Protein AF-A0A6N7WRW0-F1 (afdb_monomer)

Radius of gyration: 17.59 Å; Cα contacts (8 Å, |Δi|>4): 260; chains: 1; bounding box: 37×46×60 Å

Mean predicted aligned error: 5.21 Å

Solvent-accessible surface area (backbone atoms only — not comparable to full-atom values): 9366 Å² total; per-residue (Å²): 136,89,76,86,82,79,79,79,82,79,67,84,46,70,50,72,46,47,71,55,33,59,70,44,46,68,61,46,40,52,39,16,47,76,59,73,40,47,93,44,37,62,58,53,47,18,44,20,42,69,62,39,44,42,74,47,50,25,19,41,63,28,27,54,84,74,73,42,61,80,73,70,33,51,45,70,56,8,44,44,47,32,37,50,50,52,44,52,36,49,53,51,23,59,77,57,58,34,38,71,60,35,36,57,38,20,73,63,63,35,70,68,46,46,55,56,33,36,78,64,75,16,53,67,48,62,65,57,36,43,50,52,18,28,64,74,30,75,64,41,70,38,88,32,84,46,72,69,30,38,74,73,74,72,17,51,43,38,63,32,68,57,52,56,44,53,68,56,32,56,65,32,104

Structure (mmCIF, N/CA/C/O backbone):
data_AF-A0A6N7WRW0-F1
#
_entry.id   AF-A0A6N7WRW0-F1
#
loop_
_atom_site.group_PDB
_atom_site.id
_atom_site.type_symbol
_atom_site.label_atom_id
_atom_site.label_alt_id
_atom_site.label_comp_id
_atom_site.label_asym_id
_atom_site.label_entity_id
_atom_site.label_seq_id
_atom_site.pdbx_PDB_ins_code
_atom_site.Cartn_x
_atom_site.Cartn_y
_atom_site.Cartn_z
_atom_site.occupancy
_atom_site.B_iso_or_equiv
_atom_site.auth_seq_id
_atom_site.auth_comp_id
_atom_site.auth_asym_id
_atom_site.auth_atom_id
_atom_site.pdbx_PDB_model_num
ATOM 1 N N . MET A 1 1 ? 13.867 -31.903 42.014 1.00 45.53 1 MET A N 1
ATOM 2 C CA . MET A 1 1 ? 13.231 -32.280 40.729 1.00 45.53 1 MET A CA 1
ATOM 3 C C . MET A 1 1 ? 11.724 -32.103 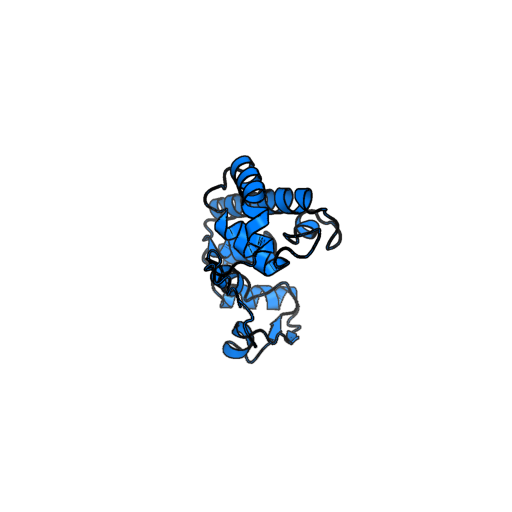40.855 1.00 45.53 1 MET A C 1
ATOM 5 O O . MET A 1 1 ? 11.243 -32.165 41.976 1.00 45.53 1 MET A O 1
ATOM 9 N N . ALA A 1 2 ? 11.043 -31.929 39.714 1.00 35.88 2 ALA A N 1
ATOM 10 C CA . ALA A 1 2 ? 9.669 -31.440 39.498 1.00 35.88 2 ALA A CA 1
ATOM 11 C C . ALA A 1 2 ? 9.573 -29.902 39.518 1.00 35.88 2 ALA A C 1
ATOM 13 O O . ALA A 1 2 ? 9.890 -29.277 40.517 1.00 35.88 2 ALA A O 1
ATOM 14 N N . GLY A 1 3 ? 9.193 -29.201 38.454 1.00 33.94 3 GLY A N 1
ATOM 15 C CA . GLY A 1 3 ? 8.873 -29.570 37.078 1.00 33.94 3 GLY A CA 1
ATOM 16 C C . GLY A 1 3 ? 8.466 -28.272 36.375 1.00 33.94 3 GLY A C 1
ATOM 17 O O . GLY A 1 3 ? 7.541 -27.603 36.823 1.00 33.94 3 GLY A O 1
ATOM 18 N N . ARG A 1 4 ? 9.206 -27.870 35.334 1.00 42.09 4 ARG A N 1
ATOM 19 C CA . ARG A 1 4 ? 8.862 -26.724 34.479 1.00 42.09 4 ARG A CA 1
ATOM 20 C C . ARG A 1 4 ? 7.616 -27.091 33.674 1.00 42.09 4 ARG A C 1
ATOM 22 O O . ARG A 1 4 ? 7.694 -27.944 32.796 1.00 42.09 4 ARG A O 1
ATOM 29 N N . GLY A 1 5 ? 6.492 -26.448 33.970 1.00 35.47 5 GLY A N 1
ATOM 30 C CA . GLY A 1 5 ? 5.351 -26.409 33.064 1.00 35.47 5 GLY A CA 1
ATOM 31 C C . GLY A 1 5 ? 5.660 -25.438 31.932 1.00 35.47 5 GLY A C 1
ATOM 32 O O . GLY A 1 5 ? 5.510 -24.233 32.103 1.00 35.47 5 GLY A O 1
ATOM 33 N N . ASN A 1 6 ? 6.142 -25.963 30.808 1.00 41.84 6 ASN A N 1
ATOM 34 C CA . ASN A 1 6 ? 6.236 -25.227 29.554 1.00 41.84 6 ASN A CA 1
ATOM 35 C C . ASN A 1 6 ? 4.823 -25.161 28.958 1.00 41.84 6 ASN A C 1
ATOM 37 O O . ASN A 1 6 ? 4.319 -26.172 28.470 1.00 41.84 6 ASN A O 1
ATOM 41 N N . LYS A 1 7 ? 4.153 -24.011 29.069 1.00 42.22 7 LYS A N 1
ATOM 42 C CA . LYS A 1 7 ? 2.921 -23.759 28.319 1.00 42.22 7 LYS A CA 1
ATOM 43 C C . LYS A 1 7 ? 3.330 -23.224 26.952 1.00 42.22 7 LYS A C 1
ATOM 45 O O . LYS A 1 7 ? 3.641 -22.046 26.819 1.00 42.22 7 LYS A O 1
ATOM 50 N N . ASN A 1 8 ? 3.372 -24.121 25.973 1.00 41.84 8 ASN A N 1
ATOM 51 C CA . ASN A 1 8 ? 3.326 -23.745 24.569 1.00 41.84 8 ASN A CA 1
ATOM 52 C C . ASN A 1 8 ? 1.951 -23.112 24.324 1.00 41.84 8 ASN A C 1
ATOM 54 O O . ASN A 1 8 ? 0.946 -23.823 24.327 1.00 41.84 8 ASN A O 1
ATOM 58 N N . ASN A 1 9 ? 1.908 -21.791 24.172 1.00 40.44 9 ASN A N 1
ATOM 59 C CA . ASN A 1 9 ? 0.779 -21.112 23.548 1.00 40.44 9 ASN A CA 1
ATOM 60 C C . ASN A 1 9 ? 1.005 -21.162 22.035 1.00 40.44 9 ASN A C 1
ATOM 62 O O . ASN A 1 9 ? 1.426 -20.183 21.432 1.00 40.44 9 ASN A O 1
ATOM 66 N N . ASP A 1 10 ? 0.750 -22.326 21.442 1.00 44.78 10 ASP A N 1
ATOM 67 C CA . ASP A 1 10 ? 0.479 -22.417 20.008 1.00 44.78 10 ASP A CA 1
ATOM 68 C C . ASP A 1 10 ? -1.012 -22.099 19.817 1.00 44.78 10 ASP A C 1
ATOM 70 O O . ASP A 1 10 ? -1.838 -22.975 19.557 1.00 44.78 10 ASP A O 1
ATOM 74 N N . GLU A 1 11 ? -1.376 -20.835 20.037 1.00 46.44 11 GLU A N 1
ATOM 75 C CA . GLU A 1 11 ? -2.575 -20.285 19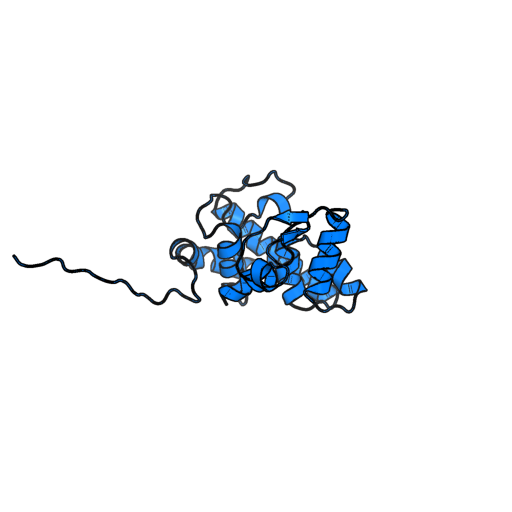.415 1.00 46.44 11 GLU A CA 1
ATOM 76 C C . GLU A 1 11 ? -2.209 -20.094 17.946 1.00 46.44 11 GLU A C 1
ATOM 78 O O . GLU A 1 11 ? -1.273 -19.361 17.626 1.00 46.44 11 GLU A O 1
ATOM 83 N N . ALA A 1 12 ? -2.877 -20.820 17.052 1.00 44.88 12 ALA A N 1
ATOM 84 C CA . ALA A 1 12 ? -2.734 -20.592 15.624 1.00 44.88 12 ALA A CA 1
ATOM 85 C C . ALA A 1 12 ? -3.127 -19.133 15.345 1.00 44.88 12 ALA A C 1
ATOM 87 O O . ALA A 1 12 ? -4.310 -18.800 15.369 1.00 44.88 12 ALA A O 1
ATOM 88 N N . GLN A 1 13 ? -2.124 -18.267 15.170 1.00 57.03 13 GLN A N 1
ATOM 89 C CA . GLN A 1 13 ? -2.306 -16.857 14.839 1.00 57.03 13 GLN A CA 1
ATOM 90 C C . GLN A 1 13 ? -3.183 -16.748 13.589 1.00 57.03 13 GLN A C 1
ATOM 92 O O . GLN A 1 13 ? -2.923 -17.438 12.600 1.00 57.03 13 GLN A O 1
ATOM 97 N N . GLU A 1 14 ? -4.217 -15.903 13.643 1.00 67.94 14 GLU A N 1
ATOM 98 C CA . GLU A 1 14 ? -5.072 -15.572 12.498 1.00 67.94 14 GLU A CA 1
ATOM 99 C C . GLU A 1 14 ? -4.196 -15.269 11.272 1.00 67.94 14 GLU A C 1
ATOM 101 O O . GLU A 1 14 ? -3.459 -14.288 11.271 1.00 67.94 14 GLU A O 1
ATOM 106 N N . GLY A 1 15 ? -4.195 -16.148 10.264 1.00 73.00 15 GLY A N 1
ATOM 107 C CA . GLY A 1 15 ? -3.459 -15.934 9.010 1.00 73.00 15 GLY A CA 1
ATOM 108 C C . GLY A 1 15 ? -1.938 -15.746 9.140 1.00 73.00 15 GLY A C 1
ATOM 109 O O . GLY A 1 15 ? -1.318 -15.242 8.217 1.00 73.00 15 GLY A O 1
ATOM 110 N N . GLY A 1 16 ? -1.308 -16.107 10.265 1.00 89.56 16 GLY A N 1
ATOM 111 C CA . GLY A 1 16 ? 0.117 -15.820 10.498 1.00 89.56 16 GLY A CA 1
ATOM 112 C C . GLY A 1 16 ? 0.436 -14.360 10.861 1.00 89.56 16 GLY A C 1
ATOM 113 O O . GLY A 1 16 ? 1.608 -13.979 10.844 1.00 89.56 16 GLY A O 1
ATOM 114 N N . LEU A 1 17 ? -0.579 -13.551 11.194 1.00 95.38 17 LEU A N 1
ATOM 115 C CA . LEU A 1 17 ? -0.420 -12.195 11.726 1.00 95.38 17 LEU A CA 1
ATOM 116 C C . LEU A 1 17 ? 0.193 -12.215 13.130 1.00 95.38 17 LEU A C 1
ATOM 118 O O . LEU A 1 17 ? -0.174 -13.036 13.969 1.00 95.38 17 LEU A O 1
ATOM 122 N N . SER A 1 18 ? 1.076 -11.261 13.425 1.00 96.19 18 SER A N 1
ATOM 123 C CA . SER A 1 18 ? 1.645 -11.100 14.761 1.00 96.19 18 SER A CA 1
ATOM 124 C C . SER A 1 18 ? 0.562 -10.748 15.786 1.00 96.19 18 SER A C 1
ATOM 126 O O . SER A 1 18 ? -0.430 -10.089 15.473 1.00 96.19 18 SER A O 1
AT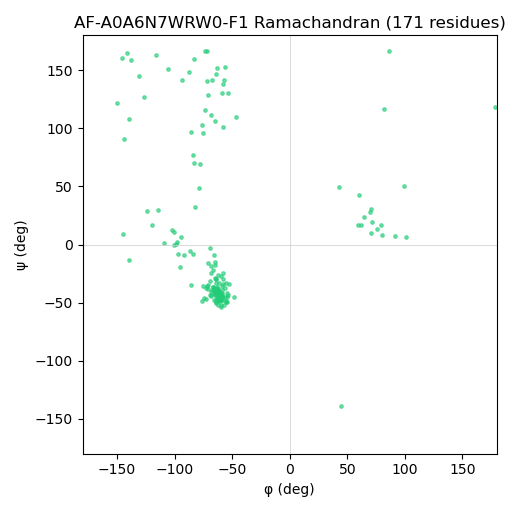OM 128 N N . SER A 1 19 ? 0.777 -11.118 17.051 1.00 95.56 19 SER A N 1
ATOM 129 C CA . SER A 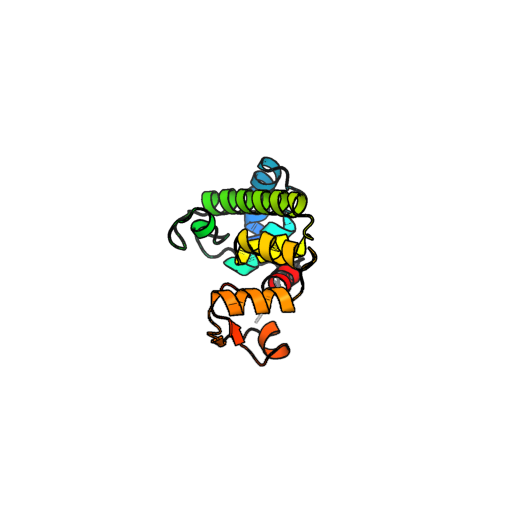1 19 ? -0.140 -10.744 18.134 1.00 95.56 19 SER A CA 1
ATOM 130 C C . SER A 1 19 ? -0.306 -9.225 18.258 1.00 95.56 19 SER A C 1
ATOM 132 O O . SER A 1 19 ? -1.408 -8.772 18.537 1.00 95.56 19 SER A O 1
ATOM 134 N N . ALA A 1 20 ? 0.748 -8.446 17.975 1.00 96.06 20 ALA A N 1
ATOM 135 C CA . ALA A 1 20 ? 0.679 -6.984 17.970 1.00 96.06 20 ALA A CA 1
ATOM 136 C C . ALA A 1 20 ? -0.287 -6.460 16.894 1.00 96.06 20 ALA A C 1
ATOM 138 O O . ALA A 1 20 ? -1.073 -5.562 17.162 1.00 96.06 20 ALA A O 1
ATOM 139 N N . VAL A 1 21 ? -0.290 -7.053 15.696 1.00 98.00 21 VAL A N 1
ATOM 140 C CA . VAL A 1 21 ? -1.242 -6.681 14.635 1.00 98.00 21 VAL A CA 1
ATOM 141 C C . VAL A 1 21 ? -2.666 -7.099 14.998 1.00 98.00 21 VAL A C 1
ATOM 143 O O . VAL A 1 21 ? -3.599 -6.316 14.830 1.00 98.00 21 VAL A O 1
ATOM 146 N N . VAL A 1 22 ? -2.843 -8.311 15.533 1.00 97.31 22 VAL A N 1
ATOM 147 C CA . VAL A 1 22 ? -4.165 -8.828 15.928 1.00 97.31 22 VAL A CA 1
ATOM 148 C C . VAL A 1 22 ? -4.834 -7.927 16.977 1.00 97.31 22 VAL A C 1
ATOM 150 O O . VAL A 1 22 ? -6.046 -7.717 16.912 1.00 97.31 22 VAL A O 1
ATOM 153 N N . GLU A 1 23 ? -4.068 -7.327 17.895 1.00 97.44 23 GLU A N 1
ATOM 154 C CA . GLU A 1 23 ? -4.592 -6.376 18.889 1.00 97.44 23 GLU A CA 1
ATOM 155 C C . GLU A 1 23 ? -5.251 -5.133 18.261 1.00 97.44 23 GLU A C 1
ATOM 157 O O . GLU A 1 23 ? -6.191 -4.583 18.841 1.00 97.44 23 GLU A O 1
ATOM 162 N N . TYR A 1 24 ? -4.843 -4.725 17.054 1.00 98.31 24 TYR A N 1
ATOM 163 C CA . TYR A 1 24 ? -5.429 -3.580 16.349 1.00 98.31 24 TYR A CA 1
ATOM 164 C C . TYR A 1 24 ? -6.697 -3.911 15.554 1.00 98.31 24 TYR A C 1
ATOM 166 O O . TYR A 1 24 ? -7.379 -2.992 15.094 1.00 98.31 24 TYR A O 1
ATOM 174 N N . ARG A 1 25 ? -7.083 -5.188 15.414 1.00 98.38 25 ARG A N 1
ATOM 175 C CA . ARG A 1 25 ? -8.275 -5.592 14.643 1.00 98.38 25 ARG A CA 1
ATOM 176 C C . ARG A 1 25 ? -9.540 -4.788 14.985 1.00 98.38 25 ARG A C 1
ATOM 178 O O . ARG A 1 25 ? -10.205 -4.365 14.041 1.00 98.38 25 ARG A O 1
ATOM 185 N N . PRO A 1 26 ? -9.899 -4.530 16.261 1.00 98.44 26 PRO A N 1
ATOM 186 C CA . PRO A 1 26 ? -11.118 -3.784 16.575 1.00 98.44 26 PRO A CA 1
ATOM 187 C C . PRO A 1 26 ? -11.117 -2.351 16.027 1.00 98.44 26 PRO A C 1
ATOM 189 O O . PRO A 1 26 ? -12.121 -1.915 15.469 1.00 98.44 26 PRO A O 1
ATOM 192 N N . VAL A 1 27 ? -9.996 -1.631 16.147 1.00 98.69 27 VAL A N 1
ATOM 193 C CA . VAL A 1 27 ? -9.887 -0.243 15.664 1.00 98.69 27 VAL A CA 1
ATOM 194 C C . VAL A 1 27 ? -9.760 -0.186 14.138 1.00 98.69 27 VAL A C 1
ATOM 196 O O . VAL A 1 27 ? -10.373 0.672 13.507 1.00 98.69 27 VAL A O 1
ATOM 199 N N . VAL A 1 28 ? -9.066 -1.151 13.523 1.00 98.81 28 VAL A N 1
ATOM 200 C CA . VAL A 1 28 ? -9.028 -1.295 12.058 1.00 98.81 28 VAL A CA 1
ATOM 201 C C . VAL A 1 28 ? -10.435 -1.547 11.516 1.00 98.81 28 VAL A C 1
ATOM 203 O O . VAL A 1 28 ? -10.858 -0.855 10.597 1.00 98.81 28 VAL A O 1
ATOM 206 N N . ALA A 1 29 ? -11.194 -2.473 12.109 1.00 98.75 29 ALA A N 1
ATOM 207 C CA . ALA A 1 29 ? -12.566 -2.767 11.695 1.00 98.75 29 ALA A CA 1
ATOM 208 C C . ALA A 1 29 ? -13.497 -1.553 11.860 1.00 98.75 29 ALA A C 1
ATOM 210 O O . ALA A 1 29 ? -14.336 -1.299 10.998 1.00 98.75 29 ALA A O 1
ATOM 211 N N . GLN A 1 30 ? -13.329 -0.777 12.937 1.00 98.75 30 GLN A N 1
ATOM 212 C CA . GLN A 1 30 ? -14.084 0.457 13.157 1.00 98.75 30 GLN A CA 1
ATOM 213 C C . GLN A 1 30 ? -13.860 1.465 12.020 1.00 98.75 30 GLN A C 1
ATOM 215 O O . GLN A 1 30 ? -14.832 1.927 11.421 1.00 98.75 30 GLN A O 1
ATOM 220 N N . TYR A 1 31 ? -12.605 1.794 11.699 1.00 98.88 31 TYR A N 1
ATOM 221 C CA . TYR A 1 31 ? -12.307 2.752 10.631 1.00 98.88 31 TYR A CA 1
ATOM 222 C C . TYR A 1 31 ? -12.609 2.189 9.238 1.00 98.88 31 TYR A C 1
ATOM 224 O O . TYR A 1 31 ? -13.091 2.916 8.371 1.00 98.88 31 TYR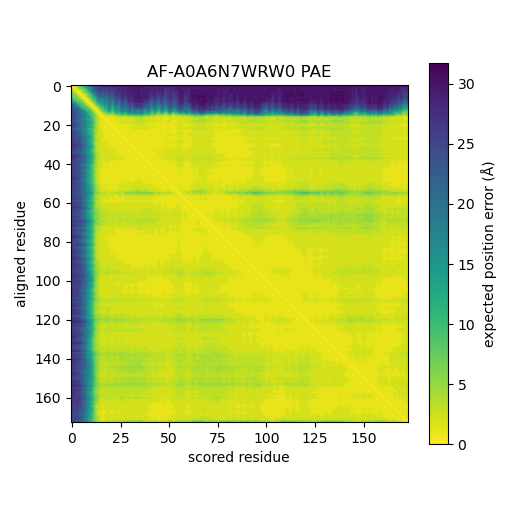 A O 1
ATOM 232 N N . ALA A 1 32 ? -12.407 0.890 9.012 1.00 98.81 32 ALA A N 1
ATOM 233 C CA . ALA A 1 32 ? -12.814 0.240 7.771 1.00 98.81 32 ALA A CA 1
ATOM 234 C C . ALA A 1 32 ? -14.328 0.385 7.539 1.00 98.81 32 ALA A C 1
ATOM 236 O O . ALA A 1 32 ? -14.746 0.748 6.440 1.00 98.81 32 ALA A O 1
ATOM 237 N N . ALA A 1 33 ? -15.148 0.183 8.575 1.00 98.75 33 ALA A N 1
ATOM 238 C CA . ALA A 1 33 ? -16.590 0.404 8.506 1.00 98.75 33 ALA A CA 1
ATOM 239 C C . ALA A 1 33 ? -16.949 1.883 8.276 1.00 98.75 33 ALA A C 1
ATOM 241 O O . ALA A 1 33 ? -17.828 2.173 7.463 1.00 98.75 33 ALA A O 1
ATOM 242 N N . GLU A 1 34 ? -16.247 2.823 8.919 1.00 98.75 34 GLU A N 1
ATOM 243 C CA . GLU A 1 34 ? -16.438 4.268 8.707 1.00 98.75 34 GLU A CA 1
ATOM 244 C C . GLU A 1 34 ? -16.257 4.672 7.234 1.00 98.75 34 GLU A C 1
ATOM 246 O O . GLU A 1 34 ? -17.018 5.489 6.712 1.00 98.75 34 GLU A O 1
ATOM 251 N N . TYR A 1 35 ? -15.301 4.050 6.540 1.00 98.81 35 TYR A N 1
ATOM 252 C CA . TYR A 1 35 ? -15.042 4.289 5.119 1.00 98.81 35 TYR A CA 1
ATOM 253 C C . TYR A 1 35 ? -15.757 3.313 4.171 1.00 98.81 35 TYR A C 1
ATOM 255 O O . TYR A 1 35 ? -15.532 3.371 2.962 1.00 98.81 35 TYR A O 1
ATOM 263 N N . GLY A 1 36 ? -16.637 2.445 4.684 1.00 98.69 36 GLY A N 1
ATOM 264 C CA . GLY A 1 36 ? -17.432 1.512 3.880 1.00 98.69 36 GLY A CA 1
ATOM 265 C C . GLY A 1 36 ? -16.624 0.386 3.225 1.00 98.69 36 GLY A C 1
ATOM 266 O O . GLY A 1 36 ? -17.009 -0.100 2.166 1.00 98.69 36 GLY A O 1
ATOM 267 N N . ILE A 1 37 ? -15.503 -0.009 3.832 1.00 98.75 37 ILE A N 1
ATOM 268 C CA . ILE A 1 37 ? -14.566 -1.030 3.338 1.00 98.75 37 ILE A CA 1
ATOM 269 C C . ILE A 1 37 ? -14.355 -2.158 4.361 1.00 98.75 37 ILE A C 1
ATOM 271 O O . ILE A 1 37 ? -13.290 -2.769 4.409 1.00 98.75 37 ILE A O 1
ATOM 275 N N . GLU A 1 38 ? -15.361 -2.439 5.196 1.00 98.25 38 GLU A N 1
ATOM 276 C CA . GLU A 1 38 ? -15.294 -3.444 6.273 1.00 98.25 38 GLU A CA 1
ATOM 277 C C . GLU A 1 38 ? -14.888 -4.843 5.781 1.00 98.25 38 GLU A C 1
ATOM 279 O O . GLU A 1 38 ? -14.150 -5.553 6.466 1.00 98.25 38 GLU A O 1
ATOM 284 N N . GLU A 1 39 ? -15.284 -5.210 4.559 1.00 98.31 39 GLU A N 1
ATOM 285 C CA . GLU A 1 39 ? -14.931 -6.482 3.915 1.00 98.31 39 GLU A CA 1
ATOM 286 C C . GLU A 1 39 ? -13.422 -6.631 3.632 1.00 98.31 39 GLU A C 1
ATOM 288 O O . GLU A 1 39 ? -12.944 -7.743 3.423 1.00 98.31 39 GLU A O 1
ATOM 293 N N . TYR A 1 40 ? -12.654 -5.535 3.690 1.00 98.56 40 TYR A N 1
ATOM 294 C CA . TYR A 1 40 ? -11.201 -5.510 3.495 1.00 98.56 40 TYR A CA 1
ATOM 295 C C . TYR A 1 40 ? -10.409 -5.439 4.811 1.00 98.56 40 TYR A C 1
ATOM 297 O O . TYR A 1 40 ? -9.198 -5.221 4.778 1.00 98.56 40 TYR A O 1
ATOM 305 N N . THR A 1 41 ? -11.050 -5.634 5.970 1.00 98.56 41 THR A N 1
ATOM 306 C CA . THR A 1 41 ? -10.384 -5.576 7.290 1.00 98.56 41 THR A CA 1
ATOM 307 C C . THR A 1 41 ? -9.159 -6.494 7.369 1.00 98.56 41 THR A C 1
ATOM 309 O O . THR A 1 41 ? -8.109 -6.067 7.844 1.00 98.56 41 THR A O 1
ATOM 312 N N . ASP A 1 42 ? -9.249 -7.727 6.861 1.00 98.12 42 ASP A N 1
ATOM 313 C CA . ASP A 1 42 ? -8.113 -8.661 6.880 1.00 98.12 42 ASP A CA 1
ATOM 314 C C . ASP A 1 42 ? -6.964 -8.191 5.974 1.00 98.12 42 ASP A C 1
ATOM 316 O O . ASP A 1 42 ? -5.800 -8.283 6.358 1.00 98.12 42 ASP A O 1
ATOM 320 N N . TYR A 1 43 ? -7.272 -7.578 4.826 1.00 98.56 43 TYR A N 1
ATOM 321 C CA . TYR A 1 43 ? -6.262 -6.957 3.962 1.00 98.56 43 TYR A CA 1
ATOM 322 C C . TYR A 1 43 ? -5.582 -5.757 4.622 1.00 98.56 43 TYR A C 1
ATOM 324 O O . TYR A 1 43 ? -4.373 -5.597 4.478 1.00 98.56 43 TYR A O 1
ATOM 332 N N . LEU A 1 44 ? -6.316 -4.941 5.382 1.00 98.81 44 LEU A N 1
ATOM 333 C CA . LEU A 1 44 ? -5.741 -3.828 6.143 1.00 98.81 44 LEU A CA 1
ATOM 334 C C . LEU A 1 44 ? -4.802 -4.323 7.254 1.00 98.81 44 LEU A C 1
ATOM 336 O O . LEU A 1 44 ? -3.740 -3.739 7.459 1.00 98.81 44 LEU A O 1
ATOM 340 N N . LEU A 1 45 ? -5.142 -5.424 7.931 1.00 98.69 45 LEU A N 1
ATOM 341 C CA . LEU A 1 45 ? -4.256 -6.057 8.915 1.00 98.69 45 LEU A CA 1
ATOM 342 C C . LEU A 1 45 ? -3.019 -6.681 8.259 1.00 98.69 45 LEU A C 1
ATOM 344 O O . LEU A 1 45 ? -1.911 -6.525 8.770 1.00 98.69 45 LEU A O 1
ATOM 348 N N . ALA A 1 46 ? -3.173 -7.328 7.104 1.00 98.56 46 ALA A N 1
ATOM 349 C CA . ALA A 1 46 ? -2.048 -7.841 6.327 1.00 98.56 46 ALA A CA 1
ATOM 350 C C . ALA A 1 46 ? -1.117 -6.711 5.846 1.00 98.56 46 ALA A C 1
ATOM 352 O O . ALA A 1 46 ? 0.104 -6.847 5.912 1.00 98.56 46 ALA A O 1
ATOM 353 N N . VAL A 1 47 ? -1.672 -5.566 5.434 1.00 98.62 47 VAL A N 1
ATOM 354 C CA . VAL A 1 47 ? -0.907 -4.343 5.143 1.00 98.62 47 VAL A CA 1
ATOM 355 C C . VAL A 1 47 ? -0.151 -3.875 6.387 1.00 98.62 47 VAL A C 1
ATOM 357 O O . VAL A 1 47 ? 1.068 -3.746 6.328 1.00 98.62 47 VAL A O 1
ATOM 360 N N . MET A 1 48 ? -0.814 -3.723 7.539 1.00 98.69 48 MET A N 1
ATOM 361 C CA . MET A 1 48 ? -0.157 -3.348 8.803 1.00 98.69 48 MET A CA 1
ATOM 362 C C . MET A 1 48 ? 1.004 -4.289 9.157 1.00 98.69 48 MET A C 1
ATOM 364 O O . MET A 1 48 ? 2.076 -3.858 9.593 1.00 98.69 48 MET A O 1
ATOM 368 N N . GLN A 1 49 ? 0.800 -5.590 8.948 1.00 98.50 49 GLN A N 1
ATOM 369 C CA . GLN A 1 49 ? 1.810 -6.609 9.186 1.00 98.50 49 GLN A CA 1
ATOM 370 C C . GLN A 1 49 ? 3.042 -6.422 8.296 1.00 98.50 49 GLN A C 1
ATOM 372 O O . GLN A 1 49 ? 4.165 -6.583 8.781 1.00 98.50 49 GLN A O 1
ATOM 377 N N . VAL A 1 50 ? 2.847 -6.081 7.022 1.00 98.00 50 VAL A N 1
ATOM 378 C CA . VAL A 1 50 ? 3.939 -5.818 6.076 1.00 98.00 50 VAL A CA 1
ATOM 379 C C . VAL A 1 50 ? 4.633 -4.483 6.366 1.00 98.00 50 VAL A C 1
ATOM 381 O O . VAL A 1 50 ? 5.856 -4.416 6.252 1.00 98.00 50 VAL A O 1
ATOM 384 N N . GLU A 1 51 ? 3.888 -3.450 6.763 1.00 97.56 51 GLU A N 1
ATOM 385 C CA . GLU A 1 51 ? 4.422 -2.099 6.982 1.00 97.56 51 GLU A CA 1
ATOM 386 C C . GLU A 1 51 ? 5.236 -1.968 8.275 1.00 97.56 51 GLU A C 1
ATOM 388 O O . GLU A 1 51 ? 6.335 -1.412 8.278 1.00 97.56 51 GLU A O 1
ATOM 393 N N . SER A 1 52 ? 4.722 -2.490 9.390 1.00 97.31 52 SER A N 1
ATOM 394 C CA . SER A 1 52 ? 5.351 -2.308 10.709 1.00 97.31 52 SER A CA 1
ATOM 395 C C . SER A 1 52 ? 5.341 -3.556 11.590 1.00 97.31 52 SER A C 1
ATOM 397 O O . SER A 1 52 ? 5.995 -3.599 12.640 1.00 97.31 52 SER A O 1
ATOM 399 N N . GLY A 1 53 ? 4.554 -4.569 11.223 1.00 97.38 53 GLY A N 1
ATOM 400 C CA . GLY A 1 53 ? 4.276 -5.698 12.105 1.00 97.38 53 GLY A CA 1
ATOM 401 C C . GLY A 1 53 ? 3.558 -5.305 13.399 1.00 97.38 53 GLY A C 1
ATOM 402 O O . GLY A 1 53 ? 3.600 -6.092 14.346 1.00 97.38 53 GLY A O 1
ATOM 403 N N . GLY A 1 54 ? 2.959 -4.107 13.447 1.00 96.88 54 GLY A N 1
ATOM 404 C CA . GLY A 1 54 ? 2.295 -3.530 14.618 1.00 96.88 54 GLY A CA 1
ATOM 405 C C . GLY A 1 54 ? 3.241 -2.913 15.655 1.00 96.88 54 GLY A C 1
ATOM 406 O O . GLY A 1 54 ? 2.834 -2.738 16.795 1.00 96.88 54 GLY A O 1
ATOM 407 N N . ASN A 1 55 ? 4.507 -2.630 15.312 1.00 93.56 55 ASN A N 1
ATOM 408 C CA . ASN A 1 55 ? 5.538 -2.266 16.304 1.00 93.56 55 ASN A CA 1
ATOM 409 C C . ASN A 1 55 ? 5.991 -0.794 16.280 1.00 93.56 55 ASN A C 1
ATOM 411 O O . ASN A 1 55 ? 6.887 -0.431 17.042 1.00 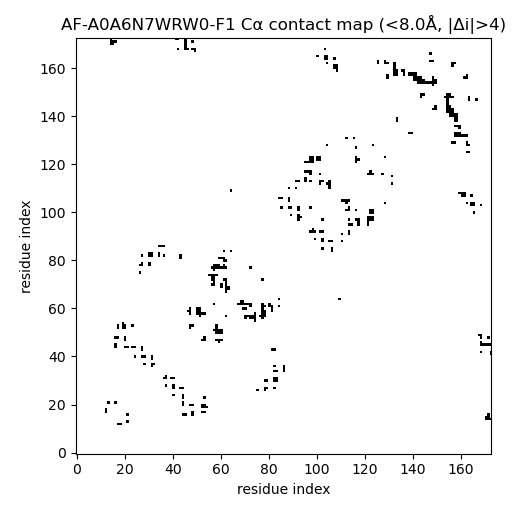93.56 55 ASN A O 1
ATOM 415 N N . HIS A 1 56 ? 5.430 0.042 15.407 1.00 91.19 56 HIS A N 1
ATOM 416 C CA . HIS A 1 56 ? 5.754 1.473 15.302 1.00 91.19 56 HIS A CA 1
ATOM 417 C C . HIS A 1 56 ? 4.532 2.323 15.654 1.00 91.19 56 HIS A C 1
ATOM 419 O O . HIS A 1 56 ? 3.424 1.808 15.633 1.00 91.19 56 HIS A O 1
ATOM 425 N N . GLU A 1 57 ? 4.706 3.615 15.947 1.00 95.62 57 GLU A N 1
ATOM 426 C CA . GLU A 1 57 ? 3.561 4.518 16.156 1.00 95.62 57 GLU A CA 1
ATOM 427 C C . GLU A 1 57 ? 2.747 4.661 14.865 1.00 95.62 57 GLU A C 1
ATOM 429 O O . GLU A 1 57 ? 1.556 4.365 14.871 1.00 95.62 57 GLU A O 1
ATOM 434 N N . ASP A 1 58 ? 3.396 4.954 13.735 1.00 97.56 58 ASP A N 1
ATOM 435 C CA . ASP A 1 58 ? 2.771 4.922 12.408 1.00 97.56 58 ASP A CA 1
ATOM 436 C C . ASP A 1 58 ? 2.635 3.474 11.893 1.00 97.56 58 ASP A C 1
ATOM 438 O O . ASP A 1 58 ? 3.342 3.034 10.979 1.00 97.56 58 ASP A O 1
ATOM 442 N N . VAL A 1 59 ? 1.747 2.706 12.535 1.00 98.25 59 VAL A N 1
ATOM 443 C CA . VAL A 1 59 ? 1.547 1.258 12.328 1.00 98.25 59 VAL A CA 1
ATOM 444 C C . VAL A 1 59 ? 1.181 0.871 10.892 1.00 98.25 59 VAL A C 1
ATOM 446 O O . VAL A 1 59 ? 1.526 -0.227 10.456 1.00 98.25 59 VAL A O 1
ATOM 449 N N . MET A 1 60 ? 0.504 1.749 10.153 1.00 98.44 60 MET A N 1
ATOM 450 C CA . MET A 1 60 ? 0.102 1.540 8.757 1.00 98.44 60 MET A CA 1
ATOM 451 C C . MET A 1 60 ? 1.058 2.197 7.746 1.00 98.44 60 MET A C 1
ATOM 453 O O . MET A 1 60 ? 0.747 2.167 6.553 1.00 98.44 60 MET A O 1
ATOM 457 N N . GLN A 1 61 ? 2.149 2.835 8.208 1.00 98.06 61 GLN A N 1
ATOM 458 C CA . GLN A 1 61 ? 3.049 3.688 7.406 1.00 98.06 61 GLN A CA 1
ATOM 459 C C . GLN A 1 61 ? 2.279 4.612 6.452 1.00 98.06 61 GLN A C 1
ATOM 461 O O . GLN A 1 61 ? 2.519 4.664 5.246 1.00 98.06 61 GLN A O 1
ATOM 466 N N . SER A 1 62 ? 1.276 5.307 6.988 1.00 97.81 62 SER A N 1
ATOM 467 C CA . SER A 1 62 ? 0.323 6.077 6.187 1.00 97.81 62 SER A CA 1
ATOM 468 C C . SER A 1 62 ? 0.625 7.581 6.172 1.00 97.81 62 SER A C 1
ATOM 470 O O . SER A 1 62 ? -0.063 8.329 5.468 1.00 97.81 62 SER A O 1
ATOM 472 N N . SER A 1 63 ? 1.682 8.034 6.861 1.00 97.25 63 SER A N 1
ATOM 473 C CA . SER A 1 63 ? 2.128 9.438 6.879 1.00 97.25 63 SER A CA 1
ATOM 474 C C . SER A 1 63 ? 2.383 10.002 5.476 1.00 97.25 63 SER A C 1
ATOM 476 O O . SER A 1 63 ? 1.853 11.060 5.121 1.00 97.25 63 SER A O 1
ATOM 478 N N . GLU A 1 64 ? 3.145 9.295 4.638 1.00 95.31 64 GLU A N 1
ATOM 479 C CA . GLU A 1 64 ? 3.485 9.761 3.290 1.00 95.31 64 GLU A CA 1
ATOM 480 C C . GLU A 1 64 ? 2.253 9.926 2.387 1.00 95.31 64 GLU A C 1
ATOM 482 O O . GLU A 1 64 ? 2.252 10.790 1.508 1.00 95.31 64 GLU A O 1
ATOM 487 N N . SER A 1 65 ? 1.165 9.184 2.638 1.00 95.50 65 SER A N 1
ATOM 488 C CA . SER A 1 65 ? -0.099 9.337 1.895 1.00 95.50 65 SER A CA 1
ATOM 489 C C . SER A 1 65 ? -0.771 10.706 2.112 1.00 95.50 65 SER A C 1
ATOM 491 O O . SER A 1 65 ? -1.618 11.120 1.315 1.00 95.50 65 SER A O 1
ATOM 493 N N . LEU A 1 66 ? -0.371 11.429 3.167 1.00 94.88 66 LEU A N 1
ATOM 494 C CA . LEU A 1 66 ? -0.756 12.813 3.461 1.00 94.88 66 LEU A CA 1
ATOM 495 C C . LEU A 1 66 ? 0.307 13.841 3.039 1.00 94.88 66 LEU A C 1
ATOM 497 O O . LEU A 1 66 ? 0.116 15.038 3.252 1.00 94.88 66 LEU A O 1
ATOM 501 N N . GLY A 1 67 ? 1.425 13.402 2.457 1.00 94.81 67 GLY A N 1
ATOM 502 C CA . GLY A 1 67 ? 2.576 14.260 2.172 1.00 94.81 67 GLY A CA 1
ATOM 503 C C . GLY A 1 67 ? 3.354 14.678 3.425 1.00 94.81 67 GLY A C 1
ATOM 504 O O . GLY A 1 67 ? 4.085 15.669 3.385 1.00 94.81 67 GLY A O 1
ATOM 505 N N . LEU A 1 68 ? 3.186 13.955 4.536 1.00 96.00 68 LEU A N 1
ATOM 506 C CA . LEU A 1 68 ? 3.971 14.152 5.752 1.00 96.00 68 LEU A CA 1
ATOM 507 C C . LEU A 1 68 ? 5.311 13.403 5.660 1.00 96.00 68 LEU A C 1
ATOM 509 O O . LEU A 1 68 ? 5.438 12.463 4.872 1.00 96.00 68 LEU A O 1
ATOM 513 N N . PRO A 1 69 ? 6.321 13.789 6.461 1.00 96.12 69 PRO A N 1
ATOM 514 C CA . PRO A 1 69 ? 7.514 12.969 6.644 1.00 96.12 69 PRO A CA 1
ATOM 515 C C . PRO A 1 69 ? 7.166 11.553 7.146 1.00 96.12 69 PRO A C 1
ATOM 517 O O . PRO A 1 69 ? 6.165 11.396 7.849 1.00 96.12 69 PRO A O 1
ATOM 520 N N . PRO A 1 70 ? 7.994 10.533 6.863 1.00 93.12 70 PRO A N 1
ATOM 521 C CA . PRO A 1 70 ? 7.762 9.177 7.360 1.00 93.12 70 PRO A CA 1
ATOM 522 C C . PRO A 1 70 ? 7.666 9.134 8.890 1.00 93.12 70 PRO A C 1
ATOM 524 O O . PRO A 1 70 ? 8.460 9.796 9.562 1.00 93.12 70 PRO A O 1
ATOM 527 N N . ASN A 1 71 ? 6.766 8.306 9.433 1.00 95.62 71 ASN A N 1
ATOM 528 C CA . ASN A 1 71 ? 6.545 8.141 10.879 1.00 95.62 71 ASN A CA 1
ATOM 529 C C . ASN A 1 71 ? 6.122 9.437 11.600 1.00 95.62 71 ASN A C 1
ATOM 531 O O . ASN A 1 71 ? 6.635 9.746 12.673 1.00 95.62 71 ASN A O 1
ATOM 535 N N . SER A 1 72 ? 5.224 10.218 10.992 1.00 97.31 72 SER A N 1
ATOM 536 C CA . SER A 1 72 ? 4.697 11.455 11.593 1.00 97.31 72 SER A CA 1
ATOM 537 C C . SER A 1 72 ? 3.368 11.275 12.326 1.00 97.31 72 SER A C 1
ATOM 539 O O . SER A 1 72 ? 2.998 12.157 13.096 1.00 97.31 72 SER A O 1
ATOM 541 N N . LEU A 1 73 ? 2.626 10.204 12.037 1.00 97.75 73 LEU A N 1
ATOM 542 C CA . LEU A 1 73 ? 1.313 9.935 12.622 1.00 97.75 73 LEU A CA 1
ATOM 543 C C . LEU A 1 73 ? 1.421 9.040 13.856 1.00 97.75 73 LEU A C 1
ATOM 545 O O . LEU A 1 73 ? 2.164 8.058 13.858 1.00 97.75 73 LEU A O 1
ATOM 549 N N . GLU A 1 74 ? 0.601 9.341 14.859 1.00 98.19 74 GLU A N 1
ATOM 550 C CA . GLU A 1 74 ? 0.363 8.447 15.990 1.00 98.19 74 GLU A CA 1
ATOM 551 C C . GLU A 1 74 ? -0.483 7.238 15.560 1.00 98.19 74 GLU A C 1
ATOM 553 O O . GLU A 1 74 ? -1.125 7.241 14.509 1.00 98.19 74 GLU A O 1
ATOM 558 N N . THR A 1 75 ? -0.548 6.200 16.394 1.00 98.38 75 THR A N 1
ATOM 559 C CA . THR A 1 75 ? -1.188 4.922 16.034 1.00 98.38 75 THR A CA 1
ATOM 560 C C . THR A 1 75 ? -2.637 5.033 15.575 1.00 98.38 75 THR A C 1
ATOM 562 O O . THR A 1 75 ? -2.981 4.493 14.527 1.00 98.38 75 THR A O 1
ATOM 565 N N . ASP A 1 76 ? -3.494 5.740 16.309 1.00 98.50 76 ASP A N 1
ATOM 566 C CA . ASP A 1 76 ? -4.902 5.884 15.918 1.00 98.50 76 ASP A CA 1
ATOM 567 C C . ASP A 1 76 ? -5.054 6.671 14.600 1.00 98.50 76 ASP A C 1
ATOM 569 O O . ASP A 1 76 ? -5.803 6.266 13.708 1.00 98.50 76 ASP A O 1
ATOM 573 N N . GLU A 1 77 ? -4.268 7.740 14.431 1.00 98.62 77 GLU A N 1
ATOM 574 C CA . GLU A 1 77 ? -4.250 8.557 13.214 1.00 98.62 77 GLU A CA 1
ATOM 575 C C . GLU A 1 77 ? -3.734 7.763 12.010 1.00 98.62 77 GLU A C 1
ATOM 577 O O . GLU A 1 77 ? -4.290 7.862 10.916 1.00 98.62 77 GLU A O 1
ATOM 582 N N . SER A 1 78 ? -2.707 6.938 12.222 1.00 98.81 78 SER A N 1
ATOM 583 C CA . SER A 1 78 ? -2.123 6.052 11.221 1.00 98.81 78 SER A CA 1
ATOM 584 C C . SER A 1 78 ? -3.135 5.025 10.715 1.00 98.81 78 SER A C 1
ATOM 586 O O . SER A 1 78 ? -3.275 4.849 9.500 1.00 98.81 78 SER A O 1
ATOM 588 N N . ILE A 1 79 ? -3.890 4.389 11.620 1.00 98.88 79 ILE A N 1
ATOM 589 C CA . ILE A 1 79 ? -4.930 3.411 11.265 1.00 98.88 79 ILE A CA 1
ATOM 590 C C . ILE A 1 79 ? -6.074 4.089 10.516 1.00 98.88 79 ILE A C 1
ATOM 592 O O . ILE A 1 79 ? -6.475 3.614 9.450 1.00 98.88 79 ILE A O 1
ATOM 596 N N . ASN A 1 80 ? -6.564 5.217 11.033 1.00 98.88 80 ASN A N 1
ATOM 597 C CA . ASN A 1 80 ? -7.618 5.990 10.389 1.00 98.88 80 ASN A CA 1
ATOM 598 C C . ASN A 1 80 ? -7.210 6.398 8.963 1.00 98.88 80 ASN A C 1
ATOM 600 O O . ASN A 1 80 ? -7.912 6.107 7.989 1.00 98.88 80 ASN A O 1
ATOM 604 N N . GLN A 1 81 ? -6.029 7.006 8.821 1.00 98.81 81 GLN A N 1
ATOM 605 C CA . GLN A 1 81 ? -5.517 7.446 7.530 1.00 98.81 81 GLN A CA 1
ATOM 606 C C . GLN A 1 81 ? -5.236 6.270 6.586 1.00 98.81 81 GLN A C 1
ATOM 608 O O . GLN A 1 81 ? -5.550 6.372 5.401 1.00 98.81 81 GLN A O 1
ATOM 613 N N . GLY A 1 82 ? -4.711 5.148 7.084 1.00 98.81 82 GLY A N 1
ATOM 614 C CA . GLY A 1 82 ? -4.493 3.937 6.291 1.00 98.81 82 GLY A CA 1
ATOM 615 C C . GLY A 1 82 ? -5.798 3.391 5.707 1.00 98.81 82 GLY A C 1
ATOM 616 O O . GLY A 1 82 ? -5.889 3.162 4.500 1.00 98.81 82 GLY A O 1
ATOM 617 N N . CYS A 1 83 ? -6.852 3.288 6.525 1.00 98.88 83 CYS A N 1
ATOM 618 C CA . CYS A 1 83 ? -8.182 2.866 6.071 1.00 98.88 83 CYS A CA 1
ATOM 619 C C . CYS A 1 83 ? -8.765 3.847 5.042 1.00 98.88 83 CYS A C 1
ATOM 621 O O . CYS A 1 83 ? -9.232 3.441 3.974 1.00 98.88 83 CYS A O 1
ATOM 623 N N . ARG A 1 84 ? -8.676 5.154 5.317 1.00 98.88 84 ARG A N 1
ATOM 624 C CA . ARG A 1 84 ? -9.129 6.210 4.401 1.00 98.88 84 ARG A CA 1
ATOM 625 C C . ARG A 1 84 ? -8.410 6.152 3.056 1.00 98.88 84 ARG A C 1
ATOM 627 O O . ARG A 1 84 ? -9.032 6.324 2.004 1.00 98.88 84 ARG A O 1
ATOM 634 N N . TYR A 1 85 ? -7.095 5.954 3.082 1.00 98.88 85 TYR A N 1
ATOM 635 C CA . TYR A 1 85 ? -6.277 5.892 1.881 1.00 98.88 85 TYR A CA 1
ATOM 636 C C . TYR A 1 85 ? -6.593 4.639 1.063 1.00 98.88 85 TYR A C 1
ATOM 638 O O . TYR A 1 85 ? -6.830 4.747 -0.139 1.00 98.88 85 TYR A O 1
ATOM 646 N N . PHE A 1 86 ? -6.724 3.479 1.708 1.00 98.88 86 PHE A N 1
ATOM 647 C CA . PHE A 1 86 ? -7.134 2.244 1.040 1.00 98.88 86 PHE A CA 1
ATOM 648 C C . PHE A 1 86 ? -8.520 2.379 0.383 1.00 98.88 86 PHE A C 1
ATOM 650 O O . PHE A 1 86 ? -8.691 2.018 -0.782 1.00 98.88 86 PHE A O 1
ATOM 657 N N . ALA A 1 87 ? -9.488 3.010 1.060 1.00 98.88 87 ALA A N 1
ATOM 658 C CA . ALA A 1 87 ? -10.804 3.310 0.486 1.00 98.88 87 ALA A CA 1
ATOM 659 C C . ALA A 1 87 ? -10.720 4.236 -0.742 1.00 98.88 87 ALA A C 1
ATOM 661 O O . ALA A 1 87 ? -11.404 4.018 -1.748 1.00 98.88 87 ALA A O 1
ATOM 662 N N . LYS A 1 88 ? -9.846 5.255 -0.705 1.00 98.81 88 LYS A N 1
ATOM 663 C CA . LYS A 1 88 ? -9.561 6.103 -1.876 1.00 98.81 88 LYS A CA 1
ATOM 664 C C . LYS A 1 88 ? -9.031 5.259 -3.040 1.00 98.81 88 LYS A C 1
ATOM 666 O O . LYS A 1 88 ? -9.494 5.457 -4.163 1.00 98.81 88 LYS A O 1
ATOM 671 N N . LEU A 1 89 ? -8.089 4.349 -2.791 1.00 98.88 89 LEU A N 1
ATOM 672 C CA . LEU A 1 89 ? -7.498 3.496 -3.826 1.00 98.88 89 LEU A CA 1
ATOM 673 C C . LEU A 1 89 ? -8.523 2.534 -4.436 1.00 98.88 89 LEU A C 1
ATOM 675 O O . LEU A 1 89 ? -8.583 2.435 -5.658 1.00 98.88 89 LEU A O 1
ATOM 679 N N . LEU A 1 90 ? -9.376 1.904 -3.620 1.00 98.88 90 LEU A N 1
ATOM 680 C CA . LEU A 1 90 ? -10.485 1.061 -4.089 1.00 98.88 90 LEU A CA 1
ATOM 681 C C . LEU A 1 90 ? -11.403 1.820 -5.054 1.00 98.88 90 LEU A C 1
ATOM 683 O O . LEU A 1 90 ? -11.684 1.345 -6.155 1.00 98.88 90 LEU A O 1
ATOM 687 N N . ARG A 1 91 ? -11.829 3.031 -4.672 1.00 98.81 91 ARG A N 1
ATOM 688 C CA . ARG A 1 91 ? -12.682 3.873 -5.522 1.00 98.81 91 ARG A CA 1
ATOM 689 C C . ARG A 1 91 ? -11.997 4.220 -6.844 1.00 98.81 91 ARG A C 1
ATOM 691 O O . ARG A 1 91 ? -12.604 4.077 -7.901 1.00 98.81 91 ARG A O 1
ATOM 698 N N . LEU A 1 92 ? -10.743 4.670 -6.792 1.00 98.75 92 LEU A N 1
ATOM 699 C CA . LEU A 1 92 ? -9.992 5.048 -7.991 1.00 98.75 92 LEU A CA 1
ATOM 700 C C . LEU A 1 92 ? -9.737 3.849 -8.913 1.00 98.75 92 LEU A C 1
ATOM 702 O O . LEU A 1 92 ? -9.836 3.991 -10.128 1.00 98.75 92 LEU A O 1
ATOM 706 N N . ALA A 1 93 ? -9.443 2.672 -8.360 1.00 98.75 93 ALA A N 1
ATOM 707 C CA . ALA A 1 93 ? -9.283 1.450 -9.139 1.00 98.75 93 ALA A CA 1
ATOM 708 C C . ALA A 1 93 ? -10.592 1.060 -9.834 1.00 98.75 93 ALA A C 1
ATOM 710 O O . ALA A 1 93 ? -10.578 0.783 -11.031 1.00 98.75 93 ALA A O 1
ATOM 711 N N . ALA A 1 94 ? -11.730 1.130 -9.135 1.00 98.56 94 ALA A N 1
ATOM 712 C CA . ALA A 1 94 ? -13.038 0.872 -9.731 1.00 98.56 94 ALA A CA 1
ATOM 713 C C . ALA A 1 94 ? -13.364 1.852 -10.875 1.00 98.56 94 ALA A C 1
ATOM 715 O O . ALA A 1 94 ? -13.824 1.428 -11.934 1.00 98.56 94 ALA A O 1
ATOM 716 N N . GLU A 1 95 ? -13.076 3.146 -10.701 1.00 98.56 95 GLU A N 1
ATOM 717 C CA . GLU A 1 95 ? -13.248 4.173 -11.745 1.00 98.56 95 GLU A CA 1
ATOM 718 C C . GLU A 1 95 ? -12.374 3.912 -12.983 1.00 98.56 95 GLU A C 1
ATOM 720 O O . GLU A 1 95 ? -12.778 4.227 -14.103 1.00 98.56 95 GLU A O 1
ATOM 725 N N . LYS A 1 96 ? -11.187 3.328 -12.786 1.00 98.44 96 LYS A N 1
ATOM 726 C CA . LYS A 1 96 ? -10.215 3.025 -13.848 1.00 98.44 96 LYS A CA 1
ATOM 727 C C . LYS A 1 96 ? -10.364 1.624 -14.446 1.00 98.44 96 LYS A C 1
ATOM 729 O O . LYS A 1 96 ? -9.727 1.333 -15.453 1.00 98.44 96 LYS A O 1
ATOM 734 N N . GLY A 1 97 ? -11.199 0.770 -13.856 1.00 98.38 97 GLY A N 1
ATOM 735 C CA . GLY A 1 97 ? -11.331 -0.631 -14.255 1.00 98.38 97 GLY A CA 1
ATOM 736 C C . GLY A 1 97 ? -10.117 -1.488 -13.885 1.00 98.38 97 GLY A C 1
ATOM 737 O O . GLY A 1 97 ? -9.813 -2.435 -14.606 1.00 98.38 97 GLY A O 1
ATOM 738 N N . CYS A 1 98 ? -9.422 -1.148 -12.795 1.00 98.69 98 CYS A N 1
ATOM 739 C CA . CYS A 1 98 ? -8.290 -1.917 -12.286 1.00 98.69 98 CYS A CA 1
ATOM 740 C C . CYS A 1 98 ? -8.735 -3.031 -11.329 1.00 98.69 98 CYS A C 1
ATOM 742 O O . CYS A 1 98 ? -9.709 -2.882 -10.588 1.00 98.69 98 CYS A O 1
ATOM 744 N N . ASP A 1 99 ? -7.994 -4.137 -11.313 1.00 98.69 99 ASP A N 1
ATOM 745 C CA . ASP A 1 99 ? -8.222 -5.242 -10.384 1.00 98.69 99 ASP A CA 1
ATOM 746 C C . ASP A 1 99 ? -7.787 -4.923 -8.940 1.00 98.69 99 ASP A C 1
ATOM 748 O O . ASP A 1 99 ? -7.059 -3.968 -8.654 1.00 98.69 99 ASP A O 1
ATOM 752 N N . PHE A 1 100 ? -8.222 -5.760 -7.998 1.00 98.75 100 PHE A N 1
ATOM 753 C CA . PHE A 1 100 ? -7.948 -5.560 -6.574 1.00 98.75 100 PHE A CA 1
ATOM 754 C C . PHE A 1 100 ? -6.451 -5.636 -6.223 1.00 98.75 100 PHE A C 1
ATOM 756 O O . PHE A 1 100 ? -5.976 -4.894 -5.367 1.00 98.75 100 PHE A O 1
ATOM 763 N N . ASN A 1 101 ? -5.661 -6.462 -6.914 1.00 98.75 101 ASN A N 1
ATOM 764 C CA . ASN A 1 101 ? -4.213 -6.508 -6.679 1.00 98.75 101 ASN A CA 1
ATOM 765 C C . ASN A 1 101 ? -3.522 -5.190 -7.037 1.00 98.75 101 ASN A C 1
ATOM 767 O O . ASN A 1 101 ? -2.544 -4.816 -6.388 1.00 98.75 101 ASN A O 1
ATOM 771 N N . THR A 1 102 ? -4.062 -4.445 -8.003 1.00 98.81 102 THR A N 1
ATOM 772 C CA . THR A 1 102 ? -3.589 -3.093 -8.296 1.00 98.81 102 THR A CA 1
ATOM 773 C C . THR A 1 102 ? -3.817 -2.153 -7.108 1.00 98.81 102 THR A C 1
ATOM 775 O O . THR A 1 102 ? -2.941 -1.348 -6.809 1.00 98.81 102 THR A O 1
ATOM 778 N N . VAL A 1 103 ? -4.930 -2.290 -6.374 1.00 98.88 103 VAL A N 1
ATOM 779 C CA . VAL A 1 103 ? -5.200 -1.524 -5.139 1.00 98.88 103 VAL A CA 1
ATOM 780 C C . VAL A 1 103 ? -4.159 -1.838 -4.069 1.00 98.88 103 VAL A C 1
ATOM 782 O O . VAL A 1 103 ? -3.567 -0.921 -3.501 1.00 98.88 103 VAL A O 1
ATOM 785 N N . VAL A 1 104 ? -3.899 -3.127 -3.831 1.00 98.81 104 VAL A N 1
ATOM 786 C CA . VAL A 1 104 ? -2.918 -3.574 -2.830 1.00 98.81 104 VAL A CA 1
ATOM 787 C C . VAL A 1 104 ? -1.530 -3.022 -3.154 1.00 98.81 104 VAL A C 1
ATOM 789 O O . VAL A 1 104 ? -0.885 -2.437 -2.290 1.00 98.81 104 VAL A O 1
ATOM 792 N N . GLN A 1 105 ? -1.077 -3.136 -4.405 1.00 98.88 105 GLN A N 1
ATOM 793 C CA . GLN A 1 105 ? 0.221 -2.592 -4.808 1.00 98.88 105 GLN A CA 1
ATOM 794 C C . GLN A 1 105 ? 0.256 -1.055 -4.748 1.00 98.88 105 GLN A C 1
ATOM 796 O O . GLN A 1 105 ? 1.281 -0.482 -4.374 1.00 98.88 105 GLN A O 1
ATOM 801 N N . ALA A 1 106 ? -0.844 -0.378 -5.089 1.00 98.75 106 ALA A N 1
ATOM 802 C CA . ALA A 1 106 ? -0.936 1.080 -5.039 1.00 98.75 106 ALA A CA 1
ATOM 803 C C . ALA A 1 106 ? -0.876 1.637 -3.611 1.00 98.75 106 ALA A C 1
ATOM 805 O O . ALA A 1 106 ? -0.464 2.780 -3.441 1.00 98.75 106 ALA A O 1
ATOM 806 N N . TYR A 1 107 ? -1.197 0.848 -2.579 1.00 98.81 107 TYR A N 1
ATOM 807 C CA . TYR A 1 107 ? -0.948 1.266 -1.195 1.00 98.81 107 TYR A CA 1
ATOM 808 C C . TYR A 1 107 ? 0.543 1.559 -0.966 1.00 98.81 107 TYR A C 1
ATOM 810 O O . TYR A 1 107 ? 0.894 2.557 -0.346 1.00 98.81 107 TYR A O 1
ATOM 818 N N . ASN A 1 108 ? 1.419 0.745 -1.560 1.00 98.62 108 ASN A N 1
ATOM 819 C CA . ASN A 1 108 ? 2.867 0.906 -1.475 1.00 98.62 108 ASN A CA 1
ATOM 820 C C . ASN A 1 108 ? 3.460 1.873 -2.519 1.00 98.62 108 ASN A C 1
ATOM 822 O O . ASN A 1 108 ? 4.452 2.549 -2.250 1.00 98.62 108 ASN A O 1
ATOM 826 N N . PHE A 1 109 ? 2.900 1.912 -3.729 1.00 98.44 109 PHE A N 1
ATOM 827 C CA . PHE A 1 109 ? 3.434 2.701 -4.849 1.00 98.44 109 PHE A CA 1
ATOM 828 C C . PHE A 1 109 ? 2.781 4.068 -5.052 1.00 98.44 109 PHE A C 1
ATOM 830 O O . PHE A 1 109 ? 3.264 4.854 -5.869 1.00 98.44 109 PHE A O 1
ATOM 837 N N . GLY A 1 110 ? 1.709 4.361 -4.328 1.00 98.12 110 GLY A N 1
ATOM 838 C CA . GLY A 1 110 ? 0.890 5.537 -4.565 1.00 98.12 110 GLY A CA 1
ATOM 839 C C . GLY A 1 110 ? -0.197 5.305 -5.618 1.00 98.12 110 GLY A C 1
ATOM 840 O O . GLY A 1 110 ? -0.186 4.337 -6.382 1.00 98.12 110 GLY A O 1
ATOM 841 N N . ASP A 1 111 ? -1.141 6.243 -5.680 1.00 97.50 111 ASP A N 1
ATOM 842 C CA . ASP A 1 111 ? -2.312 6.185 -6.561 1.00 97.50 111 ASP A CA 1
ATOM 843 C C . ASP A 1 111 ? -1.968 6.316 -8.051 1.00 97.50 111 ASP A C 1
ATOM 845 O O . ASP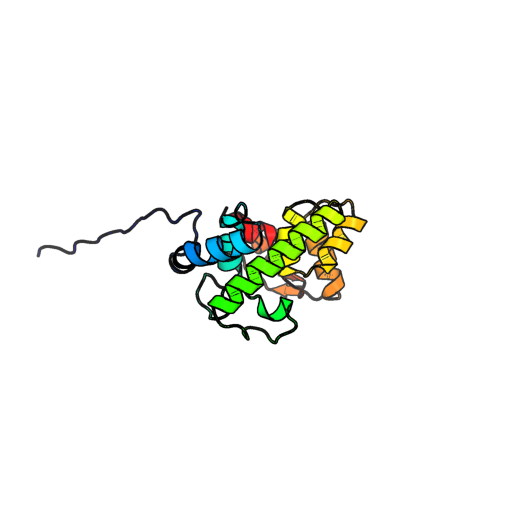 A 1 111 ? -2.694 5.773 -8.880 1.00 97.50 111 ASP A O 1
ATOM 849 N N . GLU A 1 112 ? -0.838 6.936 -8.398 1.00 98.12 112 GLU A N 1
ATOM 850 C CA . GLU A 1 112 ? -0.317 6.982 -9.774 1.00 98.12 112 GLU A CA 1
ATOM 851 C C . GLU A 1 112 ? -0.066 5.584 -10.374 1.00 98.12 112 GLU A C 1
ATOM 853 O O . GLU A 1 112 ? -0.121 5.410 -11.592 1.00 98.12 112 GLU A O 1
ATOM 858 N N . PHE A 1 113 ? 0.157 4.555 -9.545 1.00 98.75 113 PHE A N 1
ATOM 859 C CA . PHE A 1 113 ? 0.278 3.182 -10.044 1.00 98.75 113 PHE A CA 1
ATOM 860 C C . PHE A 1 113 ? -1.034 2.670 -10.657 1.00 98.75 113 PHE A C 1
ATOM 862 O O . PHE A 1 113 ? -1.009 1.864 -11.587 1.00 98.75 113 PHE A O 1
ATOM 869 N N . LEU A 1 114 ? -2.185 3.167 -10.187 1.00 98.81 114 LEU A N 1
ATOM 870 C CA . LEU A 1 1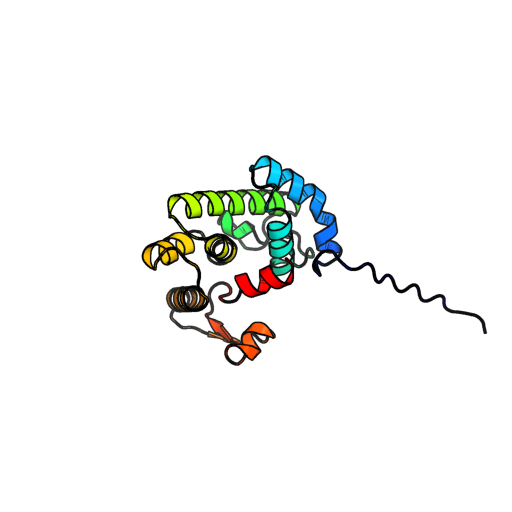14 ? -3.484 2.815 -10.758 1.00 98.81 114 LEU A CA 1
ATOM 871 C C . LEU A 1 114 ? -3.594 3.293 -12.214 1.00 98.81 114 LEU A C 1
ATOM 873 O O . LEU A 1 114 ? -4.124 2.561 -13.046 1.00 98.81 114 LEU A O 1
ATOM 877 N N . ASP A 1 115 ? -3.089 4.495 -12.522 1.00 98.62 115 ASP A N 1
ATOM 878 C CA . ASP A 1 115 ? -3.042 5.031 -13.892 1.00 98.62 115 ASP A CA 1
ATOM 879 C C . ASP A 1 115 ? -2.141 4.178 -14.781 1.00 98.62 115 ASP A C 1
ATOM 881 O O . ASP A 1 115 ? -2.554 3.745 -15.857 1.00 98.62 115 ASP A O 1
ATOM 885 N N . PHE A 1 116 ? -0.943 3.861 -14.285 1.00 98.75 116 PHE A N 1
ATOM 886 C CA . PHE A 1 116 ? 0.007 3.022 -15.004 1.00 98.75 116 PHE A CA 1
ATOM 887 C C . PHE A 1 116 ? -0.593 1.658 -15.370 1.00 98.75 116 PHE A C 1
ATOM 889 O O . PHE A 1 116 ? -0.470 1.216 -16.511 1.00 98.75 116 PHE A O 1
ATOM 896 N N . VAL A 1 117 ? -1.280 0.988 -14.441 1.00 98.81 117 VAL A N 1
ATOM 897 C CA . VAL A 1 117 ? -1.905 -0.308 -14.737 1.00 98.81 117 VAL A CA 1
ATOM 898 C C . VAL A 1 117 ? -3.119 -0.161 -15.655 1.00 98.81 117 VAL A C 1
ATOM 900 O O . VAL A 1 117 ? -3.280 -0.978 -16.562 1.00 98.81 117 VAL A O 1
ATOM 903 N N . ALA A 1 118 ? -3.937 0.883 -15.499 1.00 98.62 118 ALA A N 1
ATOM 904 C CA . ALA A 1 118 ? -5.078 1.139 -16.382 1.00 98.62 118 ALA A CA 1
ATOM 905 C C . ALA A 1 118 ? -4.646 1.295 -17.852 1.00 98.62 118 ALA A C 1
ATOM 907 O O . ALA A 1 118 ? -5.257 0.711 -18.749 1.00 98.62 118 ALA A O 1
ATOM 908 N N . GLU A 1 119 ? -3.544 2.006 -18.098 1.00 98.44 119 GLU A N 1
ATOM 909 C CA . GLU A 1 119 ? -2.948 2.171 -19.432 1.00 98.44 119 GLU A CA 1
ATOM 910 C C . GLU A 1 119 ? -2.339 0.873 -19.992 1.00 98.44 119 GLU A C 1
ATOM 912 O O . GLU A 1 119 ? -2.163 0.742 -21.204 1.00 98.44 119 GLU A O 1
ATOM 917 N N . ASN A 1 120 ? -2.070 -0.112 -19.130 1.00 98.44 120 ASN A N 1
ATOM 918 C CA . ASN A 1 120 ? -1.447 -1.392 -19.469 1.00 98.44 120 ASN A CA 1
ATOM 919 C C . ASN A 1 120 ? -2.389 -2.598 -19.276 1.00 98.44 120 ASN A C 1
ATOM 921 O O . ASN A 1 120 ? -1.944 -3.717 -19.026 1.00 98.44 120 ASN A O 1
ATOM 925 N N . GLY A 1 121 ? -3.699 -2.388 -19.435 1.00 97.56 121 GLY A N 1
ATOM 926 C CA . GLY A 1 121 ? -4.696 -3.465 -19.485 1.00 97.56 121 GLY A CA 1
ATOM 927 C C . GLY A 1 121 ? -5.491 -3.689 -18.196 1.00 97.56 121 GLY A C 1
ATOM 928 O O . GLY A 1 121 ? -6.270 -4.638 -18.132 1.00 97.56 121 GLY A O 1
ATOM 929 N N . GLY A 1 122 ? -5.322 -2.833 -17.185 1.00 97.81 122 GLY A N 1
ATOM 930 C CA . GLY A 1 122 ? -6.166 -2.796 -15.984 1.00 97.81 122 GLY A CA 1
ATOM 931 C C . GLY A 1 122 ? -5.990 -3.980 -15.030 1.00 97.81 122 GLY A C 1
ATOM 932 O O . GLY A 1 122 ? -6.778 -4.148 -14.108 1.00 97.81 122 GLY A O 1
ATOM 933 N N . THR A 1 123 ? -4.983 -4.827 -15.230 1.00 98.56 123 THR A N 1
ATOM 934 C CA . THR A 1 123 ? -4.751 -6.001 -14.378 1.00 98.56 123 THR A CA 1
ATOM 935 C C . THR A 1 123 ? -3.324 -5.996 -13.861 1.00 98.56 123 THR A C 1
ATOM 937 O O . THR A 1 123 ? -2.381 -5.913 -14.649 1.00 98.56 123 THR A O 1
ATOM 940 N N . TYR A 1 124 ? -3.161 -6.110 -12.544 1.00 98.75 124 TYR A N 1
ATOM 941 C CA . TYR A 1 124 ? -1.856 -6.236 -11.914 1.00 98.75 124 TYR A CA 1
ATOM 942 C C . TYR A 1 124 ? -1.087 -7.451 -12.446 1.00 98.75 124 TYR A C 1
ATOM 944 O O . TYR A 1 124 ? -1.611 -8.562 -12.554 1.00 98.75 124 TYR A O 1
ATOM 952 N N . THR A 1 125 ? 0.205 -7.249 -12.688 1.00 98.62 125 THR A N 1
ATOM 953 C CA . THR A 1 125 ? 1.186 -8.318 -12.885 1.00 98.62 125 THR A CA 1
ATOM 954 C C . THR A 1 125 ? 2.471 -7.957 -12.146 1.00 98.62 125 THR A C 1
ATOM 956 O O . THR A 1 125 ? 2.726 -6.783 -11.856 1.00 98.62 125 THR A O 1
ATOM 959 N N . VAL A 1 126 ? 3.294 -8.962 -11.845 1.00 97.56 126 VAL A N 1
ATOM 960 C CA . VAL A 1 126 ? 4.596 -8.737 -11.197 1.00 97.56 126 VAL A CA 1
ATOM 961 C C . VAL A 1 126 ? 5.498 -7.910 -12.112 1.00 97.56 126 VAL A C 1
ATOM 963 O O . VAL A 1 126 ? 6.196 -7.015 -11.651 1.00 97.56 126 VAL A O 1
ATOM 966 N N . GLU A 1 127 ? 5.407 -8.154 -13.416 1.00 98.38 127 GLU A N 1
ATOM 967 C CA . GLU A 1 127 ? 6.145 -7.452 -14.457 1.00 98.38 127 GLU A CA 1
ATOM 968 C C . GLU A 1 127 ? 5.775 -5.963 -14.508 1.00 98.38 127 GLU A C 1
ATOM 970 O O . GLU A 1 127 ? 6.658 -5.120 -14.647 1.00 98.38 127 GLU A O 1
ATOM 975 N N . LEU A 1 128 ? 4.492 -5.611 -14.338 1.00 98.81 128 LEU A N 1
ATOM 976 C CA . LEU A 1 128 ? 4.073 -4.207 -14.245 1.00 98.81 128 LEU A CA 1
ATOM 977 C C . LEU A 1 128 ? 4.584 -3.540 -12.964 1.00 98.81 128 LEU A C 1
ATOM 979 O O . LEU A 1 128 ? 5.003 -2.384 -13.009 1.00 98.81 128 LEU A O 1
ATOM 983 N N . ALA A 1 129 ? 4.579 -4.248 -11.832 1.00 98.81 129 ALA A N 1
ATOM 984 C CA . ALA A 1 129 ? 5.118 -3.713 -10.583 1.00 98.81 129 ALA A CA 1
ATOM 985 C C . ALA A 1 129 ? 6.637 -3.475 -10.668 1.00 98.81 129 ALA A C 1
ATOM 987 O O . ALA A 1 129 ? 7.132 -2.439 -10.218 1.00 98.81 129 ALA A O 1
ATOM 988 N N . GLU A 1 130 ? 7.368 -4.412 -11.273 1.00 98.69 130 GLU A N 1
ATOM 989 C CA . GLU A 1 130 ? 8.804 -4.305 -11.523 1.00 98.69 130 GLU A CA 1
ATOM 990 C C . GLU A 1 130 ? 9.122 -3.153 -12.484 1.00 98.69 130 GLU A C 1
ATOM 992 O O . GLU A 1 130 ? 9.956 -2.305 -12.164 1.00 98.69 130 GLU A O 1
ATOM 997 N N . GLU A 1 131 ? 8.426 -3.068 -13.621 1.00 98.81 131 GLU A N 1
ATOM 998 C CA . GLU A 1 131 ? 8.635 -2.013 -14.615 1.00 98.81 131 GLU A CA 1
ATOM 999 C C . GLU A 1 131 ? 8.317 -0.624 -14.050 1.00 98.81 131 GLU A C 1
ATOM 1001 O O . GLU A 1 131 ? 9.090 0.315 -14.252 1.00 98.81 131 GLU A O 1
ATOM 1006 N N . TYR A 1 132 ? 7.230 -0.485 -13.287 1.00 98.81 132 TYR A N 1
ATOM 1007 C CA . TYR A 1 132 ? 6.898 0.779 -12.632 1.00 98.81 132 TYR A CA 1
ATOM 1008 C C . TYR A 1 132 ? 7.992 1.205 -11.647 1.00 98.81 132 TYR A C 1
ATOM 1010 O O . TYR A 1 132 ? 8.469 2.343 -11.692 1.00 98.81 132 TYR A O 1
ATOM 1018 N N . ALA A 1 133 ? 8.454 0.281 -10.798 1.00 98.81 133 ALA A N 1
ATOM 1019 C CA . ALA A 1 133 ? 9.536 0.555 -9.859 1.00 98.81 133 ALA A CA 1
ATOM 1020 C C . ALA A 1 133 ? 10.846 0.915 -10.581 1.00 98.81 133 ALA A C 1
ATOM 1022 O O . ALA A 1 133 ? 11.531 1.849 -10.161 1.00 98.81 133 ALA A O 1
ATOM 1023 N N . ARG A 1 134 ? 11.162 0.239 -11.695 1.00 98.75 134 ARG A N 1
ATOM 1024 C CA . ARG A 1 134 ? 12.319 0.537 -12.552 1.00 98.75 134 ARG A CA 1
ATOM 1025 C C . ARG A 1 134 ? 12.260 1.951 -13.116 1.00 98.75 134 ARG A C 1
ATOM 1027 O O . ARG A 1 134 ? 13.257 2.672 -13.066 1.00 98.75 134 ARG A O 1
ATOM 1034 N N . GLN A 1 135 ? 11.110 2.354 -13.658 1.00 98.56 135 GLN A N 1
ATOM 1035 C CA . GLN A 1 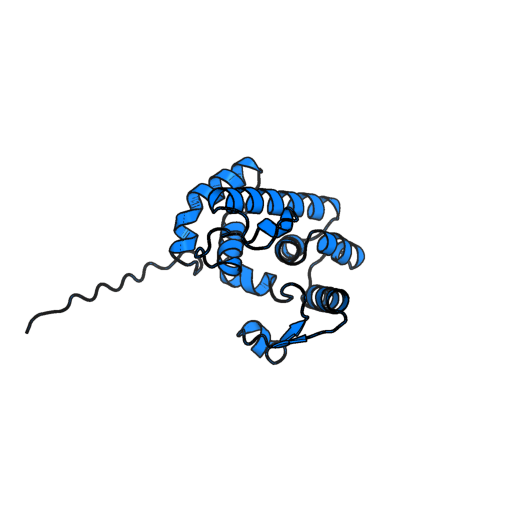135 ? 10.918 3.694 -14.216 1.00 98.56 135 GLN A CA 1
ATOM 1036 C C . GLN A 1 135 ? 11.073 4.766 -13.135 1.00 98.56 135 GLN A C 1
ATOM 1038 O O . GLN A 1 135 ? 11.805 5.737 -13.332 1.00 98.56 135 GLN A O 1
ATOM 1043 N N . LYS A 1 136 ? 10.443 4.569 -11.971 1.00 98.50 136 LYS A N 1
ATOM 1044 C CA . LYS A 1 136 ? 10.488 5.522 -10.855 1.00 98.50 136 LYS A CA 1
ATOM 1045 C C . LYS A 1 136 ? 11.863 5.610 -10.185 1.00 98.50 136 LYS A C 1
ATOM 1047 O O . LYS A 1 136 ? 12.231 6.687 -9.724 1.00 98.50 136 LYS A O 1
ATOM 1052 N N . SER A 1 137 ? 12.637 4.522 -10.151 1.00 98.38 137 SER A N 1
ATOM 1053 C CA . SER A 1 137 ? 13.997 4.517 -9.590 1.00 98.38 137 SER A CA 1
ATOM 1054 C C . SER A 1 137 ? 15.087 4.934 -10.585 1.00 98.38 137 SER A C 1
ATOM 1056 O O . SER A 1 137 ? 16.255 5.017 -10.209 1.00 98.38 137 SER A O 1
ATOM 1058 N N . GLY A 1 138 ? 14.752 5.143 -11.864 1.00 98.38 138 GLY A N 1
ATOM 1059 C CA . GLY A 1 138 ? 15.751 5.341 -12.919 1.00 98.38 138 GLY A CA 1
ATOM 1060 C C . GLY A 1 138 ? 16.628 4.105 -13.163 1.00 98.38 138 GLY A C 1
ATOM 1061 O O . GLY A 1 138 ? 17.754 4.235 -13.638 1.00 98.38 138 GLY A O 1
ATOM 1062 N N . GLY A 1 139 ? 16.130 2.914 -12.816 1.00 98.38 139 GLY A N 1
ATOM 1063 C CA . GLY A 1 139 ? 16.861 1.651 -12.898 1.00 98.38 139 GLY A CA 1
ATOM 1064 C C . GLY A 1 139 ? 17.829 1.394 -11.741 1.00 98.38 139 GLY A C 1
ATOM 1065 O O . GLY A 1 139 ? 18.585 0.432 -11.809 1.00 98.38 139 GLY A O 1
ATOM 1066 N N . GLU A 1 140 ? 17.828 2.214 -10.681 1.00 98.62 140 GLU A N 1
ATOM 1067 C CA . GLU A 1 140 ? 18.644 1.944 -9.492 1.00 98.62 140 GLU A CA 1
ATOM 1068 C C . GLU A 1 140 ? 18.075 0.743 -8.716 1.00 98.62 140 GLU A C 1
ATOM 1070 O O . GLU A 1 140 ? 16.882 0.710 -8.389 1.00 98.62 140 GLU A O 1
ATOM 1075 N N . GLU A 1 141 ? 18.935 -0.227 -8.409 1.00 98.50 141 GLU A N 1
ATOM 1076 C CA . GLU A 1 141 ? 18.623 -1.447 -7.661 1.00 98.50 141 GLU A CA 1
ATOM 1077 C C . GLU A 1 141 ? 19.185 -1.382 -6.237 1.00 98.50 141 GLU A C 1
ATOM 1079 O O . GLU A 1 141 ? 20.215 -0.759 -5.973 1.00 98.50 141 GLU A O 1
ATOM 1084 N N . VAL A 1 142 ? 18.523 -2.071 -5.309 1.00 98.50 142 VAL A N 1
ATOM 1085 C CA . VAL A 1 142 ? 18.999 -2.273 -3.939 1.00 98.50 142 VAL A CA 1
ATOM 1086 C C . VAL A 1 142 ? 18.909 -3.738 -3.542 1.00 98.50 142 VAL A C 1
ATOM 1088 O O . VAL A 1 142 ? 17.965 -4.448 -3.900 1.00 98.50 142 VAL A O 1
ATOM 1091 N N . THR A 1 143 ? 19.882 -4.180 -2.745 1.00 98.56 143 THR A N 1
ATOM 1092 C CA . THR A 1 143 ? 19.869 -5.510 -2.135 1.00 98.56 143 THR A CA 1
ATOM 1093 C C . THR A 1 143 ? 18.626 -5.679 -1.268 1.00 98.56 143 THR A C 1
ATOM 1095 O O . THR A 1 143 ? 18.339 -4.857 -0.397 1.00 98.56 143 THR A O 1
ATOM 1098 N N . TYR A 1 144 ? 17.915 -6.781 -1.473 1.00 98.25 144 TYR A N 1
ATOM 1099 C CA . TYR A 1 144 ? 16.712 -7.126 -0.734 1.00 98.25 144 TYR A CA 1
ATOM 1100 C C . TYR A 1 144 ? 16.648 -8.641 -0.523 1.00 98.25 144 TYR A C 1
ATOM 1102 O O . TYR A 1 144 ? 16.121 -9.390 -1.340 1.00 98.25 144 TYR A O 1
ATOM 1110 N N . LEU A 1 145 ? 17.203 -9.103 0.600 1.00 97.88 145 LEU A N 1
ATOM 1111 C CA . LEU A 1 145 ? 17.379 -10.529 0.912 1.00 97.88 145 LEU A CA 1
ATOM 1112 C C . LEU A 1 145 ? 16.116 -11.186 1.496 1.00 97.88 145 LEU A C 1
ATOM 1114 O O . LEU A 1 145 ? 16.202 -12.087 2.328 1.00 97.88 145 LEU A O 1
ATOM 1118 N N . ASN A 1 146 ? 14.933 -10.729 1.083 1.00 97.19 146 ASN A N 1
ATOM 1119 C CA . ASN A 1 146 ? 13.684 -11.398 1.427 1.00 97.19 146 ASN A CA 1
ATOM 1120 C C . ASN A 1 146 ? 13.574 -12.723 0.640 1.00 97.19 146 ASN A C 1
ATOM 1122 O O . ASN A 1 146 ? 13.926 -12.740 -0.542 1.00 97.19 146 ASN A O 1
ATOM 1126 N N . PRO A 1 147 ? 13.068 -13.825 1.232 1.00 97.69 147 PRO A N 1
ATOM 1127 C CA . PRO A 1 147 ? 12.918 -15.106 0.538 1.00 97.69 147 PRO A CA 1
ATOM 1128 C C . PRO A 1 147 ? 12.155 -15.045 -0.795 1.00 97.69 147 PRO A C 1
ATOM 1130 O O . PRO A 1 147 ? 12.513 -15.778 -1.718 1.00 97.69 147 PRO A O 1
ATOM 1133 N N . ILE A 1 148 ? 11.150 -14.166 -0.926 1.00 97.06 148 ILE A N 1
ATOM 1134 C CA . ILE A 1 148 ? 10.422 -13.963 -2.190 1.00 97.06 148 ILE A CA 1
ATOM 1135 C C . ILE A 1 148 ? 11.381 -13.448 -3.266 1.00 97.06 148 ILE A C 1
ATOM 1137 O O . ILE A 1 148 ? 11.491 -14.048 -4.333 1.00 97.06 148 ILE A O 1
ATOM 1141 N N . ALA A 1 149 ? 12.118 -12.379 -2.962 1.00 97.81 149 ALA A N 1
ATOM 1142 C CA . ALA A 1 149 ? 13.063 -11.768 -3.890 1.00 97.81 149 ALA A CA 1
ATOM 1143 C C . ALA A 1 149 ? 14.238 -12.706 -4.206 1.00 97.81 149 ALA A C 1
ATOM 1145 O O . ALA A 1 149 ? 14.598 -12.883 -5.366 1.00 97.81 149 ALA A O 1
ATOM 1146 N N . LEU A 1 150 ? 14.789 -13.391 -3.198 1.00 98.12 150 LEU A N 1
ATOM 1147 C CA . LEU A 1 150 ? 15.849 -14.389 -3.387 1.00 98.12 150 LEU A CA 1
ATOM 1148 C C . LEU A 1 150 ? 15.445 -15.464 -4.400 1.00 98.12 150 LEU A C 1
ATOM 1150 O O . LEU A 1 150 ? 16.233 -15.799 -5.283 1.00 98.12 150 LEU A O 1
ATOM 1154 N N . LYS A 1 151 ? 14.214 -15.976 -4.294 1.00 97.50 151 LYS A N 1
ATOM 1155 C CA . LYS A 1 151 ? 13.683 -16.984 -5.216 1.00 97.50 151 LYS A CA 1
ATOM 1156 C C . LYS A 1 151 ? 13.370 -16.411 -6.601 1.00 97.50 151 LYS A C 1
ATOM 1158 O O . LYS A 1 151 ? 13.537 -17.126 -7.584 1.00 97.50 151 LYS A O 1
ATOM 1163 N N . ALA A 1 152 ? 12.897 -15.169 -6.673 1.00 96.69 152 ALA A N 1
ATOM 1164 C CA . ALA A 1 152 ? 12.487 -14.538 -7.924 1.00 96.69 152 ALA A CA 1
ATOM 1165 C C . ALA A 1 152 ? 13.681 -14.092 -8.782 1.00 96.69 152 ALA A C 1
ATOM 1167 O O . ALA A 1 152 ? 13.718 -14.385 -9.973 1.00 96.69 152 ALA A O 1
ATOM 1168 N N . ASN A 1 153 ? 14.651 -13.391 -8.187 1.00 97.69 153 ASN A N 1
ATOM 1169 C CA . ASN A 1 153 ? 15.679 -12.668 -8.941 1.00 97.69 153 ASN A CA 1
ATOM 1170 C C . ASN A 1 153 ? 17.073 -12.647 -8.282 1.00 97.69 153 ASN A C 1
ATOM 1172 O O . ASN A 1 153 ? 17.964 -11.945 -8.756 1.00 97.69 153 ASN A O 1
ATOM 1176 N N . GLY A 1 154 ? 17.286 -13.415 -7.207 1.00 97.81 154 GLY A N 1
ATOM 1177 C CA . GLY A 1 154 ? 18.565 -13.460 -6.492 1.00 97.81 154 GLY A CA 1
ATOM 1178 C C . GLY A 1 154 ? 18.693 -12.460 -5.339 1.00 97.81 154 GLY A C 1
ATOM 1179 O O . GLY A 1 154 ? 19.758 -12.386 -4.730 1.00 97.81 154 GLY A O 1
ATOM 1180 N N . GLY A 1 155 ? 17.616 -11.751 -4.983 1.00 98.19 155 GLY A N 1
ATOM 1181 C CA . GLY A 1 155 ? 17.544 -10.961 -3.750 1.00 98.19 155 GLY A CA 1
ATOM 1182 C C . GLY A 1 155 ? 17.797 -9.474 -3.955 1.00 98.19 155 GLY A C 1
ATOM 1183 O O . GLY A 1 155 ? 18.606 -8.876 -3.240 1.00 98.19 155 GLY A O 1
ATOM 1184 N N . TRP A 1 156 ? 17.101 -8.869 -4.913 1.00 98.62 156 TRP A N 1
ATOM 1185 C CA . TRP A 1 156 ? 17.137 -7.427 -5.151 1.00 98.62 156 TRP A CA 1
ATOM 1186 C C . TRP A 1 156 ? 15.755 -6.884 -5.518 1.00 98.62 156 TRP A C 1
ATOM 1188 O O . TRP A 1 156 ? 14.832 -7.631 -5.847 1.00 98.62 156 TRP A O 1
ATOM 1198 N N . ARG A 1 157 ? 15.607 -5.562 -5.449 1.00 98.62 157 ARG A N 1
ATOM 1199 C CA . ARG A 1 157 ? 14.457 -4.829 -5.996 1.00 98.62 157 ARG A CA 1
ATOM 1200 C C . ARG A 1 157 ? 14.899 -3.473 -6.528 1.00 98.62 157 ARG A C 1
ATOM 1202 O O . ARG A 1 157 ? 15.924 -2.951 -6.086 1.00 98.62 157 ARG A O 1
ATOM 1209 N N . TYR A 1 158 ? 14.104 -2.863 -7.399 1.00 98.75 158 TYR A N 1
ATOM 1210 C CA . TYR A 1 158 ? 14.301 -1.455 -7.732 1.00 98.75 158 TYR A CA 1
ATOM 1211 C C . TYR A 1 158 ? 14.078 -0.564 -6.501 1.00 98.75 158 TYR A C 1
ATOM 1213 O O . TYR A 1 158 ? 13.274 -0.868 -5.611 1.00 98.75 158 TYR A O 1
ATOM 1221 N N . LYS A 1 159 ? 14.829 0.537 -6.422 1.00 98.25 159 LYS A N 1
ATOM 1222 C CA . LYS A 1 159 ? 14.845 1.483 -5.296 1.00 98.25 159 LYS A CA 1
ATOM 1223 C C . LYS A 1 159 ? 13.646 2.438 -5.311 1.00 98.25 159 LYS A C 1
ATOM 1225 O O . LYS A 1 159 ? 13.787 3.651 -5.192 1.00 98.25 159 LYS A O 1
ATOM 1230 N N . TYR A 1 160 ? 12.453 1.884 -5.470 1.00 98.06 160 TYR A N 1
ATOM 1231 C CA . TYR A 1 160 ? 11.194 2.605 -5.381 1.00 98.06 160 TYR A CA 1
ATOM 1232 C C . TYR A 1 160 ? 10.116 1.648 -4.875 1.00 98.06 160 TYR A C 1
ATOM 1234 O O . TYR A 1 160 ? 9.927 0.585 -5.464 1.00 98.06 160 TYR A O 1
ATOM 1242 N N . GLY A 1 161 ? 9.478 1.995 -3.752 1.00 96.62 161 GLY A N 1
ATOM 1243 C CA . GLY A 1 161 ? 8.539 1.123 -3.037 1.00 96.62 161 GLY A CA 1
ATOM 1244 C C . GLY A 1 161 ? 9.055 -0.314 -2.893 1.00 96.62 161 GLY A C 1
ATOM 1245 O O . GLY A 1 161 ? 10.241 -0.531 -2.636 1.00 96.62 161 GLY A O 1
ATOM 1246 N N . ASN A 1 162 ? 8.179 -1.297 -3.073 1.00 98.44 162 ASN A N 1
ATOM 1247 C CA . ASN A 1 162 ? 8.489 -2.716 -3.098 1.00 98.44 162 ASN A CA 1
ATOM 1248 C C . ASN A 1 162 ? 7.683 -3.425 -4.201 1.00 98.44 162 ASN A C 1
ATOM 1250 O O . ASN A 1 162 ? 6.484 -3.649 -4.071 1.00 98.44 162 ASN A O 1
ATOM 1254 N N . MET A 1 163 ? 8.354 -3.837 -5.278 1.00 98.69 163 MET A N 1
ATOM 1255 C CA . MET A 1 163 ? 7.719 -4.548 -6.400 1.00 98.69 163 MET A CA 1
ATOM 1256 C C . MET A 1 163 ? 7.169 -5.943 -6.042 1.00 98.69 163 MET A C 1
ATOM 1258 O O . MET A 1 163 ? 6.458 -6.539 -6.843 1.00 98.69 163 MET A O 1
ATOM 1262 N N . PHE A 1 164 ? 7.466 -6.451 -4.838 1.00 98.62 164 PHE A N 1
ATOM 1263 C CA . PHE A 1 164 ? 6.935 -7.710 -4.304 1.00 98.62 164 PHE A CA 1
ATOM 1264 C C . PHE A 1 164 ? 5.802 -7.512 -3.280 1.00 98.62 164 PHE A C 1
ATOM 1266 O O . PHE A 1 164 ? 5.484 -8.436 -2.530 1.00 98.62 164 PHE A O 1
ATOM 1273 N N . TYR A 1 165 ? 5.243 -6.302 -3.173 1.00 98.75 165 TYR A N 1
ATOM 1274 C CA . TYR A 1 165 ? 4.327 -5.936 -2.088 1.00 98.75 165 TYR A CA 1
ATOM 1275 C C . TYR A 1 165 ? 3.067 -6.802 -2.050 1.00 98.75 165 TYR A C 1
ATOM 1277 O O . TYR A 1 165 ? 2.708 -7.299 -0.986 1.00 98.75 165 TYR A O 1
ATOM 1285 N N . VAL A 1 166 ? 2.450 -7.074 -3.205 1.00 98.62 166 VAL A N 1
ATOM 1286 C CA . VAL A 1 166 ? 1.291 -7.981 -3.279 1.00 98.62 166 VAL A CA 1
ATOM 1287 C C . VAL A 1 166 ? 1.650 -9.361 -2.725 1.00 98.62 166 VAL A C 1
ATOM 1289 O O . VAL A 1 166 ? 0.944 -9.879 -1.869 1.00 98.62 166 VAL A O 1
ATOM 1292 N N . GLN A 1 167 ? 2.781 -9.946 -3.124 1.00 98.38 167 GLN A N 1
ATOM 1293 C CA . GLN A 1 167 ? 3.199 -11.259 -2.626 1.00 98.38 167 GLN A CA 1
ATOM 1294 C C . GLN A 1 167 ? 3.490 -11.259 -1.123 1.00 98.38 167 GLN A C 1
ATOM 1296 O O . GLN A 1 167 ? 3.338 -12.302 -0.496 1.00 98.38 167 GLN A O 1
ATOM 1301 N N . LEU A 1 168 ? 3.929 -10.131 -0.556 1.00 98.31 168 LEU A N 1
ATOM 1302 C CA . LEU A 1 168 ? 4.165 -9.982 0.881 1.00 98.31 168 LEU A CA 1
ATOM 1303 C C . LEU A 1 168 ? 2.849 -9.902 1.657 1.00 98.31 168 LEU A C 1
ATOM 1305 O O . LEU A 1 168 ? 2.688 -10.628 2.632 1.00 98.31 168 LEU A O 1
ATOM 1309 N N . VAL A 1 169 ? 1.899 -9.082 1.200 1.00 98.25 169 VAL A N 1
ATOM 1310 C CA . VAL A 1 169 ? 0.574 -8.943 1.832 1.00 98.25 169 VAL A CA 1
ATOM 1311 C C . VAL A 1 169 ? -0.171 -10.277 1.812 1.00 98.25 169 VAL A C 1
ATOM 1313 O O . VAL A 1 169 ? -0.700 -10.710 2.830 1.00 98.25 169 VAL A O 1
ATOM 1316 N N . TYR A 1 170 ? -0.136 -10.987 0.685 1.00 97.19 170 TYR A N 1
ATOM 1317 C CA . TYR A 1 170 ? -0.800 -12.284 0.531 1.00 97.19 170 TYR A CA 1
ATOM 1318 C C . TYR A 1 170 ? -0.166 -13.427 1.342 1.00 97.19 170 TYR A C 1
ATOM 1320 O O . TYR A 1 170 ? -0.696 -14.534 1.325 1.00 97.19 170 TYR A O 1
ATOM 1328 N N . GLN A 1 171 ? 0.939 -13.206 2.067 1.00 96.94 171 GLN A N 1
ATOM 1329 C CA . GLN A 1 171 ? 1.400 -14.190 3.059 1.00 96.94 171 GLN A CA 1
ATOM 1330 C C . GLN A 1 171 ? 0.489 -14.261 4.287 1.00 96.94 171 GLN A C 1
ATOM 1332 O O . GLN A 1 171 ? 0.595 -15.223 5.043 1.00 96.94 171 GLN A O 1
ATOM 1337 N N . TYR A 1 172 ? -0.365 -13.251 4.477 1.00 96.81 172 TYR A N 1
ATOM 1338 C CA . TYR A 1 172 ? -1.157 -13.047 5.686 1.00 96.81 172 TYR A CA 1
ATOM 1339 C C . TYR A 1 172 ? -2.674 -13.063 5.442 1.00 96.81 172 TYR A C 1
ATOM 1341 O O . TYR A 1 172 ? -3.434 -12.591 6.287 1.00 96.81 172 TYR A O 1
ATOM 1349 N N . ILE A 1 173 ? -3.101 -13.581 4.283 1.00 92.12 173 ILE A N 1
ATOM 1350 C CA . ILE A 1 173 ? -4.501 -13.703 3.841 1.00 92.12 173 ILE A CA 1
ATOM 1351 C C . ILE A 1 173 ? -4.854 -15.168 3.597 1.00 92.12 173 ILE A C 1
ATOM 1353 O O . ILE A 1 173 ? -4.000 -15.896 3.040 1.00 92.12 173 ILE A O 1
#

Sequence (173 aa):
MAGRGNKNNDEAQEGGLSSAVVEYRPVVAQYAAEYGIEEYTDYLLAVMQVESGGNHEDVMQSSESLGLPPNSLETDESINQGCRYFAKLLRLAAEKGCDFNTVVQAYNFGDEFLDFVAENGGTYTVELAEEYARQKSGGEEVTYLNPIALKANGGWRYKYGNMFYVQLVYQYI

pLDDT: mean 93.46, std 14.97, range [33.94, 98.88]

Nearest PDB structures (foldseek):
  4fdy-assembly2_B  TM=9.982E-01  e=2.978E-18  Staphylococcus aureus subsp. aureus Mu50
  4hpe-assembly2_B  TM=9.942E-01  e=2.978E-18  Clostridioides difficile 630
  4hpe-assembly4_D  TM=9.920E-01  e=3.127E-18  Clostridioides difficile 630

Foldseek 3Di:
DDDDPDDPPPPPPQLPQDPLLVVCLVLLLVLLVVLPNNVCSLLQSLQLCLPPSNPAQLSNQQQVVVVHDTRPHGNSRNSNSNSVQLSVLVVLLVVLLADPLLSQLCSQQPSVSSVQVSVVPRYDDLVSLQVSLCVVLVNAKDFAQDPVCCVVPNGMGRPGGGSCRSVSSVSRD

Secondary structure (DSSP, 8-state):
-------------GGG--HHHHHTHHHHHHHHHHTT-GGGHHHHHHHHHHHTTT-SSSTT--GGGGTPPTT-S-HHHHHHHHHHHHHHHHHHHHHHT--HHHHHHHHHH-THHHHHHHHTTS---HHHHHHHHHHHHTT-EEE---HHHHHHHSSEEESSS-TTHHHHHGGG-